Protein AF-A0A3N0ZCM5-F1 (afdb_monomer)

Secondary structure (DSSP, 8-state):
---------TTEEEEEEGGG--HHHHHHHHT-PPEEETTEEEEEEE-TTT--EEEEEEEEEEEETTEEEEEEEEEETTEEEEEET--EEEEETTTEEEEEEE-SSEEEEEEEETTTEEEEEEEEEHHHHTS-GGGS-HHHHHHHHHHHHHHTT--

Solvent-accessible surface area (backbone atoms only — not comparable to full-atom values): 9116 Å² total; per-residue (Å²): 143,79,86,86,85,74,86,74,70,92,52,78,64,62,79,39,50,51,97,68,65,58,71,65,56,55,31,64,73,67,75,44,81,56,52,80,53,101,57,36,39,33,36,78,40,71,28,85,86,82,68,39,35,24,40,43,34,45,32,59,75,42,78,53,99,90,39,76,38,28,37,39,36,40,39,43,90,88,48,76,47,76,46,70,51,44,51,36,36,36,40,45,68,96,46,33,41,38,41,28,26,70,67,96,57,37,36,29,39,39,38,39,34,75,77,36,43,76,49,79,48,70,83,35,53,48,64,58,49,74,45,64,71,93,77,52,58,78,89,52,45,65,63,27,60,70,40,43,75,43,57,87,72,56,130

Foldseek 3Di:
DDDPDDDPPPQFDDKDFLVRDDCVVVCVLLVFAFDDDPFWTWGWAAAPVVRKIKIWIWGFQDDDPNDGKIKIWIDIPVGIDIDIRFGIWGDRPPFWIKTWDDDPFAIWIWIAGSNRDIDTDGRDGPVLLVDDLVPDDPVSNVVNVVCVVVPVVPD

Mean predicted aligned error: 7.19 Å

Structure (mmCIF, N/CA/C/O backbone):
data_AF-A0A3N0ZCM5-F1
#
_entry.id   AF-A0A3N0ZCM5-F1
#
loop_
_atom_site.group_PDB
_atom_site.id
_atom_site.type_symbol
_atom_site.label_atom_id
_atom_site.label_alt_id
_atom_site.label_comp_id
_atom_site.label_asym_id
_atom_site.label_entity_id
_atom_site.label_seq_id
_atom_site.pdbx_PDB_ins_code
_atom_site.Cartn_x
_atom_site.Cartn_y
_atom_site.Cartn_z
_atom_site.occupancy
_atom_site.B_iso_or_equiv
_atom_site.auth_seq_id
_atom_site.auth_comp_id
_atom_site.auth_asym_id
_atom_site.auth_a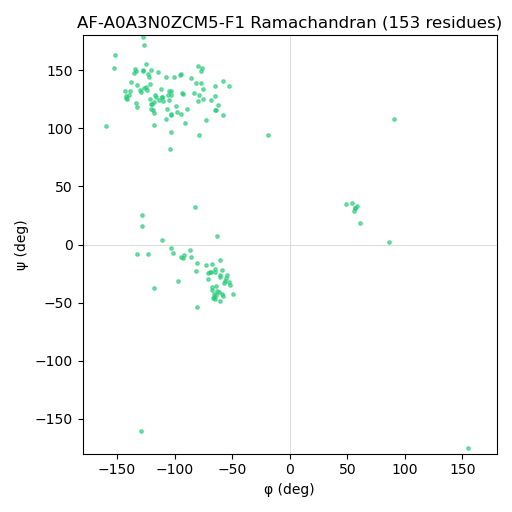tom_id
_atom_site.pdbx_PDB_model_num
ATOM 1 N N . MET A 1 1 ? -6.413 -27.203 31.863 1.00 36.53 1 MET A N 1
ATOM 2 C CA . MET A 1 1 ? -7.157 -27.793 30.734 1.00 36.53 1 MET A CA 1
ATOM 3 C C . MET A 1 1 ? -8.018 -26.706 30.109 1.00 36.53 1 MET A C 1
ATOM 5 O O . MET A 1 1 ? -9.117 -26.490 30.576 1.00 36.53 1 MET A O 1
ATOM 9 N N . 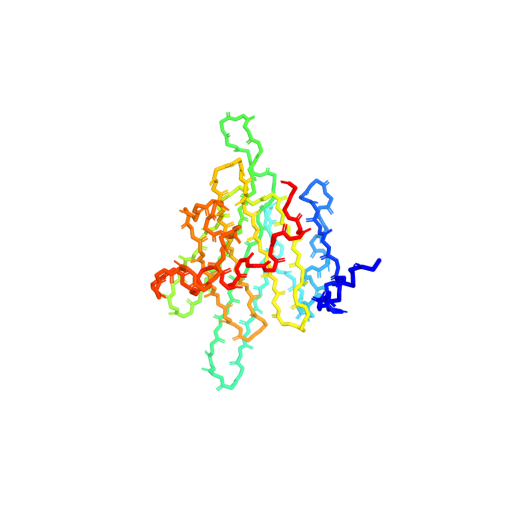TYR A 1 2 ? -7.457 -25.971 29.148 1.00 24.84 2 TYR A N 1
ATOM 10 C CA . TYR A 1 2 ? -8.125 -25.419 27.964 1.00 24.84 2 TYR A CA 1
ATOM 11 C C . TYR A 1 2 ? -6.992 -25.134 26.974 1.00 24.84 2 TYR A C 1
ATOM 13 O O . TYR A 1 2 ? -6.192 -24.222 27.161 1.00 24.84 2 TYR A O 1
ATOM 21 N N . LEU A 1 3 ? -6.859 -26.028 25.995 1.00 27.95 3 LEU A N 1
ATOM 22 C CA . LEU A 1 3 ? -6.037 -25.842 24.808 1.00 27.95 3 LEU A CA 1
ATOM 23 C C . LEU A 1 3 ? -6.606 -24.648 24.027 1.00 27.95 3 LEU A C 1
ATOM 25 O O . LEU A 1 3 ? -7.756 -24.706 23.600 1.00 27.95 3 LEU A O 1
ATOM 29 N N . LYS A 1 4 ? -5.818 -23.591 23.811 1.00 22.92 4 LYS A N 1
ATOM 30 C CA . LYS A 1 4 ? -6.025 -22.681 22.675 1.00 22.92 4 LYS A CA 1
ATOM 31 C C . LYS A 1 4 ? -4.970 -23.006 21.626 1.00 22.92 4 LYS A C 1
ATOM 33 O O . LYS A 1 4 ? -3.910 -22.401 21.561 1.00 22.92 4 LYS A O 1
ATOM 38 N N . SER A 1 5 ? -5.265 -24.031 20.843 1.00 29.22 5 SER A N 1
ATOM 39 C CA . SER A 1 5 ? -4.655 -24.272 19.543 1.00 29.22 5 SER A CA 1
ATOM 40 C C . SER A 1 5 ? -5.515 -23.576 18.496 1.00 29.22 5 SER A C 1
ATOM 42 O O . SER A 1 5 ? -6.580 -24.094 18.187 1.00 29.22 5 SER A O 1
ATOM 44 N N . TYR A 1 6 ? -5.064 -22.438 17.966 1.00 27.41 6 TYR A N 1
ATOM 45 C CA . TYR A 1 6 ? -5.537 -21.901 16.688 1.00 27.41 6 TYR A CA 1
ATOM 46 C C . TYR A 1 6 ? -4.358 -21.269 15.936 1.00 27.41 6 TYR A C 1
ATOM 48 O O . TYR A 1 6 ? -3.574 -20.517 16.503 1.00 27.41 6 TYR A O 1
ATOM 56 N N . PHE A 1 7 ? -4.212 -21.715 14.689 1.00 26.58 7 PHE A N 1
ATOM 57 C CA . PHE A 1 7 ? -3.272 -21.342 13.632 1.00 26.58 7 PHE A CA 1
ATOM 58 C C . PHE A 1 7 ? -2.573 -19.977 13.789 1.00 26.58 7 PHE A C 1
ATOM 60 O O . PHE A 1 7 ? -3.046 -18.967 13.283 1.00 26.58 7 PHE A O 1
ATOM 67 N N . VAL A 1 8 ? -1.373 -19.972 14.376 1.00 34.62 8 VAL A N 1
ATOM 68 C CA . VAL A 1 8 ? -0.381 -18.929 14.081 1.00 34.62 8 VAL A CA 1
ATOM 69 C C . VAL A 1 8 ? 0.124 -19.232 12.676 1.00 34.62 8 VAL A C 1
ATOM 71 O O . VAL A 1 8 ? 0.795 -20.245 12.456 1.00 34.62 8 VAL A O 1
ATOM 74 N N . CYS A 1 9 ? -0.280 -18.417 11.705 1.00 36.34 9 CYS A N 1
ATOM 75 C CA . CYS A 1 9 ? 0.166 -18.551 10.328 1.00 36.34 9 CYS A CA 1
ATOM 76 C C . CYS A 1 9 ? 1.702 -18.462 10.315 1.00 36.34 9 CYS A C 1
ATOM 78 O O . CYS A 1 9 ? 2.277 -17.418 10.613 1.00 36.34 9 CYS A O 1
ATOM 80 N N . LYS A 1 10 ? 2.378 -19.575 10.005 1.00 39.38 10 LYS A N 1
ATOM 81 C CA . LYS A 1 10 ? 3.848 -19.726 9.990 1.00 39.38 10 LYS A CA 1
ATOM 82 C C . LYS A 1 10 ? 4.575 -18.831 8.964 1.00 39.38 10 LYS A C 1
ATOM 84 O O . LYS A 1 10 ? 5.778 -18.989 8.788 1.00 39.38 10 LYS A O 1
ATOM 89 N N . ASN A 1 11 ? 3.870 -17.911 8.307 1.00 47.00 11 ASN A N 1
ATOM 90 C CA . ASN A 1 11 ? 4.354 -17.131 7.168 1.00 47.00 11 ASN A CA 1
ATOM 91 C C . ASN A 1 11 ? 4.551 -15.639 7.478 1.00 47.00 11 ASN A C 1
ATOM 93 O O . ASN A 1 11 ? 4.889 -14.881 6.574 1.00 47.00 11 ASN A O 1
ATOM 97 N N . LEU A 1 12 ? 4.355 -15.197 8.726 1.00 49.81 12 LEU A N 1
ATOM 98 C CA . LEU A 1 12 ? 4.653 -13.816 9.098 1.00 49.81 12 LEU A CA 1
ATOM 99 C C . LEU A 1 12 ? 6.165 -13.660 9.303 1.00 49.81 12 LEU A C 1
ATOM 101 O O . LEU A 1 12 ? 6.697 -13.959 10.373 1.00 49.81 12 LEU A O 1
ATOM 105 N N . ILE A 1 13 ? 6.875 -13.235 8.262 1.00 55.25 13 ILE A N 1
ATOM 106 C CA . ILE A 1 13 ? 8.314 -12.990 8.325 1.00 55.25 13 ILE A CA 1
ATOM 107 C C . ILE A 1 13 ? 8.523 -11.505 8.037 1.00 55.25 13 ILE A C 1
ATOM 109 O O . ILE A 1 13 ? 8.470 -11.071 6.897 1.00 55.25 13 ILE A O 1
ATOM 113 N N . PHE A 1 14 ? 8.779 -10.754 9.111 1.00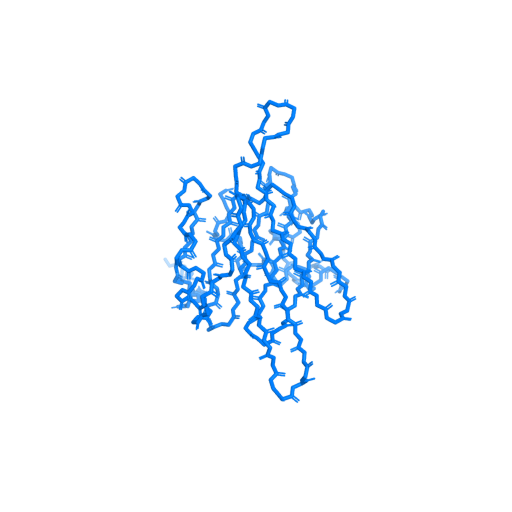 55.59 14 PHE A N 1
ATOM 114 C CA . PHE A 1 14 ? 9.212 -9.352 9.148 1.00 55.59 14 PHE A CA 1
ATOM 115 C C . PHE A 1 14 ? 8.114 -8.271 9.203 1.00 55.59 14 PHE A C 1
ATOM 117 O O . PHE A 1 14 ? 7.446 -7.944 8.225 1.00 55.59 14 PHE A O 1
ATOM 124 N N . VAL A 1 15 ? 8.008 -7.649 10.383 1.00 57.97 15 VAL A N 1
ATOM 125 C CA . VAL A 1 15 ? 7.252 -6.415 10.628 1.00 57.97 15 VAL A CA 1
ATOM 126 C C . VAL A 1 15 ? 8.255 -5.278 10.809 1.00 57.97 15 VAL A C 1
ATOM 128 O O . VAL A 1 15 ? 9.024 -5.278 11.772 1.00 57.97 15 VAL A O 1
ATOM 131 N N . ALA A 1 16 ? 8.232 -4.295 9.913 1.00 56.53 16 ALA A N 1
ATOM 132 C CA . ALA A 1 16 ? 9.022 -3.079 10.024 1.00 56.53 16 ALA A CA 1
ATOM 133 C C . ALA A 1 16 ? 8.157 -1.945 10.594 1.00 56.53 16 ALA A C 1
ATOM 135 O O . ALA A 1 16 ? 7.164 -1.519 10.002 1.00 56.53 16 ALA A O 1
ATOM 136 N N . LYS A 1 17 ? 8.547 -1.408 11.753 1.00 58.97 17 LYS A N 1
ATOM 137 C CA . LYS A 1 17 ? 8.002 -0.128 12.230 1.00 58.97 17 LYS A CA 1
ATOM 138 C C . LYS A 1 17 ? 8.663 1.010 11.454 1.00 58.97 17 LYS A C 1
ATOM 140 O O . LYS A 1 17 ? 9.878 0.968 11.267 1.00 58.97 17 LYS A O 1
ATOM 145 N N . MET A 1 18 ? 7.897 2.034 11.062 1.00 52.66 18 MET A N 1
ATOM 146 C CA . MET A 1 18 ? 8.383 3.121 10.191 1.00 52.66 18 MET A CA 1
ATOM 147 C C . MET A 1 18 ? 9.676 3.793 10.666 1.00 52.66 18 MET A C 1
ATOM 149 O O . MET A 1 18 ? 10.523 4.122 9.844 1.00 52.66 18 MET A O 1
ATOM 153 N N . ASN A 1 19 ? 9.882 3.931 11.980 1.00 49.62 19 ASN A N 1
ATOM 154 C CA . ASN A 1 19 ? 11.108 4.532 12.525 1.00 49.62 19 ASN A CA 1
ATOM 155 C C . ASN A 1 19 ? 12.396 3.763 12.151 1.00 49.62 19 ASN A C 1
ATOM 157 O O . ASN A 1 19 ? 13.480 4.306 12.322 1.00 49.62 19 ASN A O 1
ATOM 161 N N . ASN A 1 20 ? 12.277 2.535 11.627 1.00 60.03 20 ASN A N 1
ATOM 162 C CA . ASN A 1 20 ? 13.363 1.684 11.136 1.00 60.03 20 ASN A CA 1
ATOM 163 C C . ASN A 1 20 ? 13.093 1.159 9.706 1.00 60.03 20 ASN A C 1
ATOM 165 O O . ASN A 1 20 ? 13.565 0.078 9.353 1.00 60.03 20 ASN A O 1
ATOM 169 N N . PHE A 1 21 ? 12.290 1.858 8.894 1.00 72.38 21 PHE A N 1
ATOM 170 C CA . PHE A 1 21 ? 12.029 1.436 7.515 1.00 72.38 21 PHE A CA 1
ATOM 171 C C . PHE A 1 21 ? 13.322 1.480 6.683 1.00 72.38 21 PHE A C 1
ATOM 173 O O . PHE A 1 21 ? 13.888 2.551 6.471 1.00 72.38 21 PHE A O 1
ATOM 180 N N . ASN A 1 22 ? 13.774 0.314 6.206 1.00 81.88 22 ASN A N 1
ATOM 181 C CA . ASN A 1 22 ? 14.845 0.200 5.220 1.00 81.88 22 ASN A CA 1
ATOM 182 C C . ASN A 1 22 ? 14.229 -0.112 3.842 1.00 81.88 22 ASN A C 1
ATOM 184 O O . ASN A 1 22 ? 13.712 -1.217 3.651 1.00 81.88 22 ASN A O 1
ATOM 188 N N . PRO A 1 23 ? 14.293 0.813 2.867 1.00 82.88 23 PRO A N 1
ATOM 189 C CA . PRO A 1 23 ? 13.790 0.572 1.518 1.00 82.88 23 PRO A CA 1
ATOM 190 C C . PRO A 1 23 ? 14.437 -0.618 0.795 1.00 82.88 23 PRO A C 1
ATOM 192 O O . PRO A 1 23 ? 13.836 -1.169 -0.127 1.00 82.88 23 PRO A O 1
ATOM 195 N N . GLU A 1 24 ? 15.637 -1.040 1.205 1.00 88.06 24 GLU A N 1
ATOM 196 C CA . GLU A 1 24 ? 16.304 -2.223 0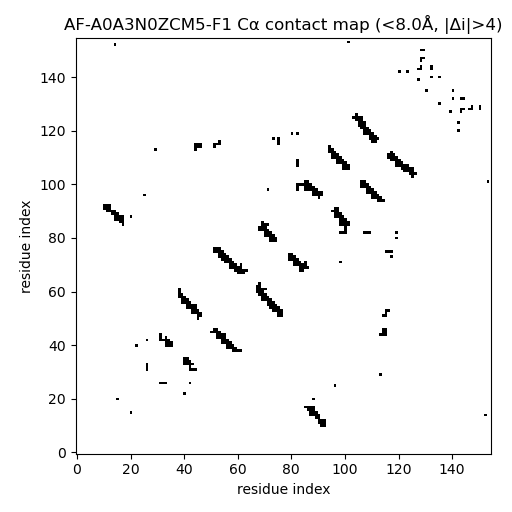.650 1.00 88.06 24 GLU A CA 1
ATOM 197 C C . GLU A 1 24 ? 15.486 -3.505 0.848 1.00 88.06 24 GLU A C 1
ATOM 199 O O . GLU A 1 24 ? 15.568 -4.406 0.015 1.00 88.06 24 GLU A O 1
ATOM 204 N N . GLU A 1 25 ? 14.648 -3.582 1.887 1.00 89.06 25 GLU A N 1
ATOM 205 C CA . GLU A 1 25 ? 13.772 -4.738 2.106 1.00 89.06 25 GLU A CA 1
ATOM 206 C C . GLU A 1 25 ? 12.696 -4.843 1.018 1.00 89.06 25 GLU A C 1
ATOM 208 O O . GLU A 1 25 ? 12.401 -5.941 0.554 1.00 89.06 25 GLU A O 1
ATOM 213 N N . ILE A 1 26 ? 12.163 -3.712 0.532 1.00 92.19 26 ILE A N 1
ATOM 214 C CA . ILE A 1 26 ? 11.228 -3.708 -0.607 1.00 92.19 26 ILE A CA 1
ATOM 215 C C . ILE A 1 26 ? 11.949 -4.172 -1.872 1.00 92.19 26 ILE A C 1
ATOM 217 O O . ILE A 1 26 ? 11.434 -5.020 -2.595 1.00 92.19 26 ILE A O 1
ATOM 221 N N . THR A 1 27 ? 13.156 -3.661 -2.125 1.00 93.81 27 THR A N 1
ATOM 222 C CA . THR A 1 27 ? 13.988 -4.081 -3.264 1.00 93.81 27 THR A CA 1
ATOM 223 C C . THR A 1 27 ? 14.277 -5.577 -3.227 1.00 93.81 27 THR A C 1
ATOM 225 O O . THR A 1 27 ? 14.146 -6.253 -4.244 1.00 93.81 27 THR A O 1
ATOM 228 N N . LYS A 1 28 ? 14.631 -6.111 -2.056 1.00 91.12 28 LYS A N 1
ATOM 229 C CA . LYS A 1 28 ? 14.894 -7.536 -1.857 1.00 91.12 28 LYS A CA 1
ATOM 230 C C . LYS A 1 28 ? 13.636 -8.376 -2.049 1.00 91.12 28 LYS A C 1
ATOM 232 O O . LYS A 1 28 ? 13.708 -9.423 -2.679 1.00 91.12 28 LYS A O 1
ATOM 237 N N . PHE A 1 29 ? 12.499 -7.919 -1.530 1.00 90.69 29 PHE A N 1
ATOM 238 C CA . PHE A 1 29 ? 11.230 -8.620 -1.672 1.00 90.69 29 PHE A CA 1
ATOM 239 C C . PHE A 1 29 ? 10.748 -8.642 -3.125 1.00 90.69 29 PHE A C 1
ATOM 241 O O . PHE A 1 29 ? 10.327 -9.689 -3.609 1.00 90.69 29 PHE A O 1
ATOM 248 N N . LEU A 1 30 ? 10.800 -7.500 -3.819 1.00 92.50 30 LEU A N 1
ATOM 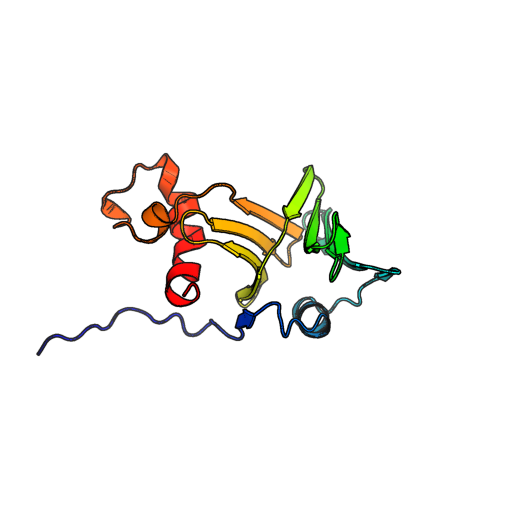249 C CA . LEU A 1 30 ? 10.336 -7.354 -5.202 1.00 92.50 30 LEU A CA 1
ATOM 250 C C . LEU A 1 30 ? 11.340 -7.848 -6.244 1.00 92.50 30 LEU A C 1
ATOM 252 O O . LEU A 1 30 ? 10.950 -8.023 -7.393 1.00 92.50 30 LEU A O 1
ATOM 256 N N . GLU A 1 31 ? 12.606 -8.035 -5.866 1.00 92.94 31 GLU A N 1
ATOM 257 C CA . GLU A 1 31 ? 13.717 -8.367 -6.770 1.00 92.94 31 GLU A CA 1
ATOM 258 C C . GLU A 1 31 ? 13.884 -7.345 -7.915 1.00 92.94 31 GLU A C 1
ATOM 260 O O . GLU A 1 31 ? 14.348 -7.658 -9.011 1.00 92.94 31 GLU A O 1
ATOM 265 N N . ILE A 1 32 ? 13.503 -6.090 -7.657 1.00 94.56 32 ILE A N 1
ATOM 266 C CA . ILE A 1 32 ? 13.511 -4.983 -8.618 1.00 94.56 32 ILE A CA 1
ATOM 267 C C . ILE A 1 32 ? 14.238 -3.801 -7.988 1.00 94.56 32 ILE A C 1
ATOM 269 O O . ILE A 1 32 ? 13.919 -3.390 -6.873 1.00 94.56 32 ILE A O 1
ATOM 273 N N . ASN A 1 33 ? 15.184 -3.213 -8.720 1.00 95.81 33 ASN A N 1
ATOM 274 C CA . ASN A 1 33 ? 15.841 -1.984 -8.285 1.00 95.81 33 ASN A CA 1
ATOM 275 C C . ASN A 1 33 ? 14.905 -0.778 -8.474 1.00 95.81 33 ASN A C 1
ATOM 277 O O . ASN A 1 33 ? 14.317 -0.640 -9.551 1.00 95.81 33 ASN A O 1
ATOM 281 N N . PRO A 1 34 ? 14.781 0.109 -7.474 1.00 97.31 34 PRO A N 1
ATOM 282 C CA . PRO A 1 34 ? 13.971 1.304 -7.609 1.00 97.31 34 PRO A CA 1
ATOM 283 C C . PRO A 1 34 ? 14.672 2.364 -8.459 1.00 97.31 34 PRO A C 1
ATOM 285 O O . PRO A 1 34 ? 15.896 2.503 -8.447 1.00 97.31 34 PRO A O 1
ATOM 288 N N . GLU A 1 35 ? 13.873 3.191 -9.122 1.00 97.25 35 GLU A N 1
ATOM 289 C CA . GLU A 1 35 ? 14.315 4.499 -9.584 1.00 97.25 35 GLU A CA 1
ATOM 290 C C . GLU A 1 35 ? 14.373 5.458 -8.395 1.00 97.25 35 GLU A C 1
ATOM 292 O O . GLU A 1 35 ? 13.394 5.634 -7.663 1.00 97.25 35 GLU A O 1
ATOM 297 N N . VAL A 1 36 ? 15.540 6.069 -8.202 1.00 95.06 36 VAL A N 1
ATOM 298 C CA . VAL A 1 36 ? 15.803 6.995 -7.100 1.00 95.06 36 VAL A CA 1
ATOM 299 C C . VAL A 1 36 ? 15.521 8.422 -7.552 1.00 95.06 36 VAL A C 1
ATOM 301 O O . VAL A 1 36 ? 16.011 8.869 -8.586 1.00 95.06 36 VAL A O 1
ATOM 304 N N . SER A 1 37 ? 14.741 9.147 -6.760 1.00 90.38 37 SER A N 1
ATOM 305 C CA . SER A 1 37 ? 14.512 10.589 -6.876 1.00 90.38 37 SER A CA 1
ATOM 306 C C . SER A 1 37 ? 14.810 11.266 -5.538 1.00 90.38 37 SER A C 1
ATOM 308 O O . SER A 1 37 ? 15.015 10.586 -4.537 1.00 90.38 37 SER A O 1
ATOM 310 N N . GLU A 1 38 ? 14.820 12.603 -5.506 1.00 84.38 38 GLU A N 1
ATOM 311 C CA . GLU A 1 38 ? 15.235 13.393 -4.332 1.00 84.38 38 GLU A CA 1
ATOM 312 C C . GLU A 1 38 ? 14.562 12.952 -3.020 1.00 84.38 38 GLU A C 1
ATOM 314 O O . GLU A 1 38 ? 15.240 12.818 -2.008 1.00 84.38 38 GLU A O 1
ATOM 319 N N . ASN A 1 39 ? 13.255 12.663 -3.051 1.00 86.62 39 ASN A N 1
ATOM 320 C CA . ASN A 1 39 ? 12.472 12.293 -1.864 1.00 86.62 39 ASN A CA 1
ATOM 321 C C . ASN A 1 39 ? 11.675 10.991 -2.037 1.00 86.62 39 ASN A C 1
ATOM 323 O O . ASN A 1 39 ? 10.724 10.751 -1.290 1.00 86.62 39 ASN A O 1
ATOM 327 N N . SER A 1 40 ? 11.999 10.176 -3.045 1.00 93.50 40 SER A N 1
ATOM 328 C CA . SER A 1 40 ? 11.219 8.972 -3.331 1.00 93.50 40 SER A CA 1
ATOM 329 C C . SER A 1 40 ? 12.002 7.861 -4.003 1.00 93.50 40 SER A C 1
ATOM 331 O O . SER A 1 40 ? 12.913 8.103 -4.794 1.00 93.50 40 SER A O 1
ATOM 333 N N . LEU A 1 41 ? 11.553 6.637 -3.752 1.00 96.38 41 LEU A N 1
ATOM 334 C CA . LEU A 1 41 ? 11.995 5.423 -4.426 1.00 96.38 41 LEU A CA 1
ATOM 335 C C . LEU A 1 41 ? 10.808 4.822 -5.167 1.00 96.38 41 LEU A C 1
ATOM 337 O O . LEU A 1 41 ? 9.742 4.662 -4.574 1.00 96.38 41 LEU A O 1
ATOM 341 N N . THR A 1 42 ? 10.981 4.529 -6.457 1.00 97.88 42 THR A N 1
ATOM 342 C CA . THR A 1 42 ? 9.903 4.015 -7.313 1.00 97.88 42 THR A CA 1
ATOM 343 C C . THR A 1 42 ? 10.257 2.656 -7.900 1.00 97.88 42 THR A C 1
ATOM 345 O O . THR A 1 42 ? 11.172 2.552 -8.712 1.00 97.88 42 THR A O 1
ATOM 348 N N . TRP A 1 43 ? 9.502 1.619 -7.549 1.00 98.00 43 TRP A N 1
ATOM 349 C CA . TRP A 1 43 ? 9.594 0.289 -8.149 1.00 98.00 43 TRP A CA 1
ATOM 350 C C . TRP A 1 43 ? 8.589 0.161 -9.288 1.00 98.00 43 TRP A C 1
ATOM 352 O O . TRP A 1 43 ? 7.407 0.470 -9.133 1.00 98.00 43 TRP A O 1
ATOM 362 N N . LYS A 1 44 ? 9.063 -0.313 -10.441 1.00 97.88 44 LYS A N 1
ATOM 363 C CA . LYS A 1 44 ? 8.245 -0.515 -11.640 1.00 97.88 44 LYS A CA 1
ATOM 364 C C . LYS A 1 44 ? 8.031 -2.006 -11.855 1.00 97.88 44 LYS A C 1
ATOM 366 O O . LYS A 1 44 ? 8.964 -2.711 -12.225 1.00 97.88 44 LYS A O 1
ATOM 371 N N . LEU A 1 45 ? 6.814 -2.479 -11.616 1.00 96.62 45 LEU A N 1
ATOM 372 C CA . LEU A 1 45 ? 6.417 -3.863 -11.826 1.00 96.62 45 LEU A CA 1
ATOM 373 C C . LEU A 1 45 ? 5.649 -3.978 -13.140 1.00 96.62 45 LEU A C 1
ATOM 375 O O . LEU A 1 45 ? 4.868 -3.097 -13.512 1.00 96.62 45 LEU A O 1
ATOM 379 N N . TYR A 1 46 ? 5.859 -5.096 -13.824 1.00 95.94 46 TYR A N 1
ATOM 380 C CA . TYR A 1 46 ? 5.125 -5.450 -15.025 1.00 95.94 46 TYR A CA 1
ATOM 381 C C . TYR A 1 46 ? 4.843 -6.948 -15.030 1.00 95.94 46 TYR A C 1
ATOM 383 O O . TYR A 1 46 ? 5.759 -7.763 -14.930 1.00 95.94 46 TYR A O 1
ATOM 391 N N . ASP A 1 47 ? 3.573 -7.301 -15.173 1.00 93.38 47 ASP A N 1
ATOM 392 C CA . ASP A 1 47 ? 3.127 -8.673 -15.337 1.00 93.38 47 ASP A CA 1
ATOM 393 C C . ASP A 1 47 ? 2.997 -8.987 -16.832 1.00 93.38 47 ASP A C 1
ATOM 395 O O . ASP A 1 47 ? 2.135 -8.469 -17.547 1.00 93.38 47 ASP A O 1
ATOM 399 N N . SER A 1 48 ? 3.875 -9.864 -17.315 1.00 92.19 48 SER A N 1
ATOM 400 C CA . SER A 1 48 ? 3.924 -10.242 -18.726 1.00 92.19 48 SER A CA 1
ATOM 401 C C . SER A 1 48 ? 2.726 -11.074 -19.196 1.00 92.19 48 SER A C 1
ATOM 403 O O . SER A 1 48 ? 2.438 -11.053 -20.398 1.00 92.19 48 SER A O 1
ATOM 405 N N . GLU A 1 49 ? 2.038 -11.775 -18.289 1.00 93.62 49 GLU A N 1
ATOM 406 C CA . GLU A 1 49 ? 0.890 -12.633 -18.589 1.00 93.62 49 GLU A CA 1
ATOM 407 C C . GLU A 1 49 ? -0.372 -11.785 -18.738 1.00 93.62 49 GLU A C 1
ATOM 409 O O . GLU A 1 49 ? -1.023 -11.808 -19.783 1.00 93.62 49 GLU A O 1
ATOM 414 N N . THR A 1 50 ? -0.664 -10.961 -17.730 1.00 93.31 50 THR A N 1
ATOM 415 C CA . THR A 1 50 ? -1.867 -10.116 -17.707 1.00 93.31 50 THR A CA 1
ATOM 416 C C . THR A 1 50 ? -1.694 -8.777 -18.427 1.00 93.31 50 THR A C 1
ATOM 418 O O . THR A 1 50 ? -2.679 -8.083 -18.669 1.00 93.31 50 THR A O 1
ATOM 421 N N . LYS A 1 51 ? -0.456 -8.409 -18.792 1.00 93.38 51 LYS A N 1
ATOM 422 C CA . LYS A 1 51 ? -0.074 -7.083 -19.324 1.00 93.38 51 LYS A CA 1
ATOM 423 C C . LYS A 1 51 ? -0.354 -5.935 -18.350 1.00 93.38 51 LYS A C 1
ATOM 425 O O . LYS A 1 51 ? -0.416 -4.774 -18.760 1.00 93.38 51 LYS A O 1
ATOM 430 N N . ASN A 1 52 ? -0.519 -6.244 -17.067 1.00 94.62 52 ASN A N 1
ATOM 431 C CA . ASN A 1 52 ? -0.679 -5.236 -16.034 1.00 94.62 52 ASN A CA 1
ATOM 432 C C . ASN A 1 52 ? 0.659 -4.596 -15.673 1.00 94.62 52 ASN A C 1
ATOM 434 O O . ASN A 1 52 ? 1.707 -5.235 -15.733 1.00 94.62 52 ASN A O 1
ATOM 438 N N . PHE A 1 53 ? 0.613 -3.328 -15.275 1.00 96.25 53 PHE A N 1
ATOM 439 C CA . PHE A 1 53 ? 1.747 -2.645 -14.668 1.00 96.25 53 PHE A CA 1
ATOM 440 C C . PHE A 1 53 ? 1.355 -2.065 -13.316 1.00 96.25 53 PHE A C 1
ATOM 442 O O . PHE A 1 53 ? 0.182 -1.760 -13.065 1.00 96.25 53 PHE A O 1
ATOM 449 N N . LEU A 1 54 ? 2.364 -1.884 -12.469 1.00 97.81 54 LEU A N 1
ATOM 450 C CA . LEU A 1 54 ? 2.237 -1.206 -11.193 1.00 97.81 54 LEU A CA 1
ATOM 451 C C . LEU A 1 54 ? 3.490 -0.368 -10.927 1.00 97.81 54 LEU A C 1
ATOM 453 O O . LEU A 1 54 ? 4.605 -0.883 -10.954 1.00 97.81 54 LEU A O 1
ATOM 457 N N . PHE A 1 55 ? 3.310 0.921 -10.653 1.00 98.19 55 PHE A N 1
ATOM 458 C CA . PHE A 1 55 ? 4.367 1.792 -10.144 1.00 98.19 55 PHE A CA 1
ATOM 459 C C . PHE A 1 55 ? 4.138 2.010 -8.656 1.00 98.19 55 PHE A C 1
ATOM 461 O O . PHE A 1 55 ? 3.149 2.632 -8.280 1.00 98.19 55 PHE A O 1
ATOM 468 N N . LEU A 1 56 ? 5.026 1.467 -7.827 1.00 98.19 56 LEU A N 1
ATOM 469 C CA . LEU A 1 56 ? 5.024 1.651 -6.380 1.00 98.19 56 LEU A CA 1
ATOM 470 C C . LEU A 1 56 ? 6.030 2.742 -6.038 1.00 98.19 56 LEU A C 1
ATOM 472 O O . LEU A 1 56 ? 7.227 2.520 -6.198 1.00 98.19 56 LEU A O 1
ATOM 476 N N . SER A 1 57 ? 5.564 3.873 -5.526 1.00 97.56 57 SER A N 1
ATOM 477 C CA . SER A 1 57 ? 6.422 4.967 -5.079 1.00 97.56 57 SER A CA 1
ATOM 478 C C . SER A 1 57 ? 6.317 5.135 -3.571 1.00 97.56 57 SER A C 1
ATOM 480 O O . SER A 1 57 ? 5.231 5.330 -3.030 1.00 97.56 57 SER A O 1
ATOM 482 N N . VAL A 1 58 ? 7.455 5.084 -2.884 1.00 95.69 58 VAL A N 1
ATOM 483 C CA . VAL A 1 58 ? 7.544 5.347 -1.446 1.00 95.69 58 VAL A CA 1
ATOM 484 C C . VAL A 1 58 ? 8.272 6.663 -1.236 1.00 95.69 58 VAL A C 1
ATOM 486 O O . VAL A 1 58 ? 9.408 6.835 -1.679 1.00 95.69 58 VAL A O 1
ATOM 489 N N . TYR A 1 59 ? 7.603 7.577 -0.543 1.00 93.38 59 TYR A N 1
ATOM 490 C CA . TYR A 1 59 ? 8.114 8.872 -0.131 1.00 93.38 59 TYR A CA 1
ATOM 491 C C . TYR A 1 59 ? 8.285 8.867 1.385 1.00 93.38 59 TYR A C 1
ATOM 493 O O . TYR A 1 59 ? 7.345 8.580 2.134 1.00 93.38 59 TYR A O 1
ATOM 501 N N . SER A 1 60 ? 9.482 9.215 1.842 1.00 85.44 60 SER A N 1
ATOM 502 C CA . SER A 1 60 ? 9.823 9.253 3.264 1.00 85.44 60 SER A CA 1
ATOM 503 C C . SER A 1 60 ? 10.250 10.657 3.667 1.00 85.44 60 SER A C 1
ATOM 505 O O . SER A 1 60 ? 10.826 11.390 2.865 1.00 85.44 60 SER A O 1
ATOM 507 N N . ASN A 1 61 ? 9.996 11.016 4.927 1.00 82.19 61 ASN A N 1
ATOM 508 C CA . ASN A 1 61 ? 10.450 12.274 5.533 1.00 82.19 61 ASN A CA 1
ATOM 509 C C . ASN A 1 61 ? 9.952 13.537 4.798 1.00 82.19 61 ASN A C 1
ATOM 511 O O . ASN A 1 61 ? 10.637 14.563 4.757 1.00 82.19 61 ASN A O 1
ATOM 515 N N . LEU A 1 62 ? 8.743 13.485 4.224 1.00 87.19 62 LEU A N 1
ATOM 516 C CA . LEU A 1 62 ? 8.122 14.644 3.588 1.00 87.19 62 LEU A CA 1
ATOM 517 C C . LEU A 1 62 ? 7.764 15.685 4.651 1.00 87.19 62 LEU A C 1
ATOM 519 O O . LEU A 1 62 ? 7.014 15.409 5.586 1.00 87.19 62 LEU A O 1
ATOM 523 N N . LYS A 1 63 ? 8.261 16.913 4.500 1.00 87.62 63 LYS A N 1
ATOM 524 C CA . LYS A 1 63 ? 7.956 18.006 5.431 1.00 87.62 63 LYS A CA 1
ATOM 525 C C . LYS A 1 63 ? 6.711 18.757 4.980 1.00 87.62 63 LYS A C 1
ATOM 527 O O . LYS A 1 63 ? 6.726 19.427 3.951 1.00 87.62 63 LYS A O 1
ATOM 532 N N . PHE A 1 64 ? 5.654 18.717 5.787 1.00 84.69 64 PHE A N 1
ATOM 533 C CA . PHE A 1 64 ? 4.441 19.502 5.563 1.00 84.69 64 PHE A CA 1
ATOM 534 C C . PHE A 1 64 ? 3.996 20.175 6.859 1.00 84.69 64 PHE A C 1
ATOM 536 O O . PHE A 1 64 ? 3.773 19.513 7.868 1.00 84.69 64 PHE A O 1
ATOM 543 N N . LYS A 1 65 ? 3.892 21.512 6.841 1.00 87.50 65 LYS A N 1
ATOM 544 C CA . LYS A 1 65 ? 3.471 22.343 7.991 1.00 87.50 65 LYS A CA 1
ATOM 545 C C . LYS A 1 65 ? 4.197 22.029 9.316 1.00 87.50 65 LYS A C 1
ATOM 547 O O . LYS A 1 65 ? 3.613 22.147 10.385 1.00 87.50 65 LYS A O 1
ATOM 552 N N . GLY A 1 66 ? 5.478 21.663 9.246 1.00 82.69 66 GLY A N 1
ATOM 553 C CA . GLY A 1 66 ? 6.297 21.358 10.425 1.00 82.69 66 GLY A CA 1
ATOM 554 C C . GLY A 1 66 ? 6.199 19.915 10.928 1.00 82.69 66 GLY A C 1
ATOM 555 O O . GLY A 1 66 ? 6.853 19.588 11.912 1.00 82.69 66 GLY A O 1
ATOM 556 N N . SER A 1 67 ? 5.440 19.051 10.252 1.00 84.25 67 SER A N 1
ATOM 557 C CA . SER A 1 67 ? 5.379 17.615 10.532 1.00 84.25 67 SER A CA 1
ATOM 558 C C . SER A 1 67 ? 6.098 16.817 9.445 1.00 84.25 67 SER A C 1
ATOM 560 O O . SER A 1 67 ? 6.048 17.176 8.264 1.00 84.25 67 SER A O 1
ATOM 562 N N . GLU A 1 68 ? 6.755 15.732 9.846 1.00 85.25 68 GLU A N 1
ATOM 563 C CA . GLU A 1 68 ? 7.263 14.714 8.927 1.00 85.25 68 GLU A CA 1
ATOM 564 C C . GLU A 1 68 ? 6.135 13.741 8.588 1.00 85.25 68 GLU A C 1
ATOM 566 O O . GLU A 1 68 ? 5.417 13.268 9.466 1.00 85.25 68 GLU A O 1
ATOM 571 N N . ASN A 1 69 ? 5.954 13.497 7.297 1.00 89.19 69 ASN A N 1
ATOM 572 C CA . ASN A 1 69 ? 4.891 12.683 6.735 1.00 89.19 69 ASN A CA 1
ATOM 573 C C . ASN A 1 69 ? 5.522 11.628 5.827 1.00 89.19 69 ASN A C 1
ATOM 575 O O . ASN A 1 69 ? 6.550 11.866 5.187 1.00 89.19 69 ASN A O 1
ATOM 579 N N . ASN A 1 70 ? 4.871 10.475 5.743 1.00 90.75 70 ASN A N 1
ATOM 580 C CA . ASN A 1 70 ? 5.221 9.435 4.784 1.00 90.75 70 ASN A CA 1
ATOM 581 C C . ASN A 1 70 ? 4.070 9.278 3.805 1.00 90.75 70 ASN A C 1
ATOM 583 O O . ASN A 1 70 ? 2.910 9.470 4.165 1.00 90.75 70 ASN A O 1
ATOM 587 N N . LEU A 1 71 ? 4.384 8.918 2.573 1.00 94.38 71 LEU A N 1
ATOM 588 C CA . LEU A 1 71 ? 3.384 8.674 1.548 1.00 94.38 71 LEU A CA 1
ATOM 589 C C . LEU A 1 71 ? 3.812 7.448 0.764 1.00 94.38 71 LEU A C 1
ATOM 591 O O . LEU A 1 71 ? 4.964 7.337 0.355 1.00 94.38 71 LEU A O 1
ATOM 595 N N . VAL A 1 72 ? 2.882 6.530 0.558 1.00 96.75 72 VAL A N 1
ATOM 596 C CA . VAL A 1 72 ? 3.026 5.517 -0.479 1.00 96.75 72 VAL A CA 1
ATOM 597 C C . VAL A 1 72 ? 1.983 5.798 -1.543 1.00 96.75 72 VAL A C 1
ATOM 599 O O . VAL A 1 72 ? 0.820 6.066 -1.225 1.00 96.75 72 VAL A O 1
ATOM 602 N N . SER A 1 73 ? 2.409 5.768 -2.799 1.00 97.81 73 SER A N 1
ATOM 603 C CA . SER A 1 73 ? 1.509 5.838 -3.934 1.00 97.81 73 SER A CA 1
ATOM 604 C C . SER A 1 73 ? 1.689 4.645 -4.852 1.00 97.81 73 SER A C 1
ATOM 606 O O . SER A 1 73 ? 2.776 4.079 -4.986 1.00 97.81 73 SER A O 1
ATOM 608 N N . VAL A 1 74 ? 0.576 4.234 -5.447 1.00 98.38 74 VAL A N 1
ATOM 609 C CA . VAL A 1 74 ? 0.519 3.109 -6.364 1.00 98.38 74 VAL A CA 1
ATOM 610 C C . VAL A 1 74 ? -0.270 3.517 -7.591 1.00 98.38 74 VAL A C 1
ATOM 612 O O . VAL A 1 74 ? -1.458 3.828 -7.511 1.00 98.38 74 VAL A O 1
ATOM 615 N N . GLN A 1 75 ? 0.391 3.490 -8.741 1.00 98.25 75 GLN A N 1
ATOM 616 C CA . GLN A 1 75 ? -0.249 3.683 -10.032 1.00 98.25 75 GLN A CA 1
ATOM 617 C C . GLN A 1 75 ? -0.401 2.337 -10.730 1.00 98.25 75 GLN A C 1
ATOM 619 O O . GLN A 1 75 ? 0.569 1.605 -10.891 1.00 98.25 75 GLN A O 1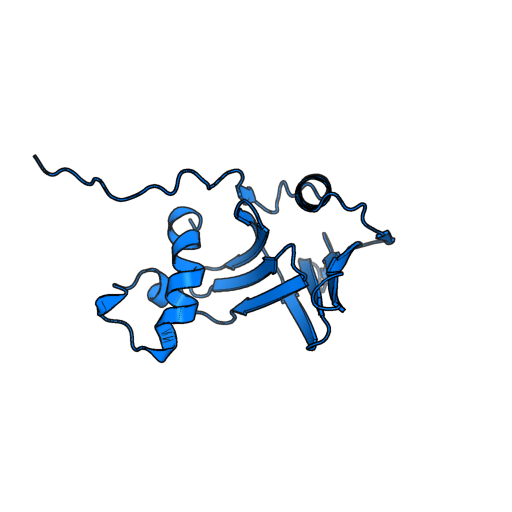
ATOM 624 N N . THR A 1 76 ? -1.609 2.034 -11.187 1.00 96.69 76 THR A N 1
ATOM 625 C CA . THR A 1 76 ? -1.933 0.822 -11.950 1.00 96.69 76 THR A CA 1
ATOM 626 C C . THR A 1 76 ? -2.647 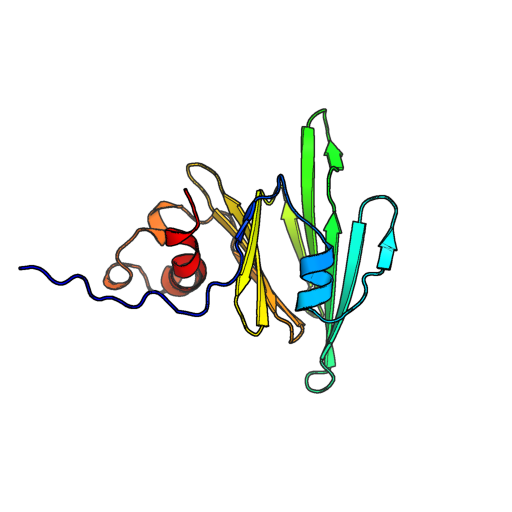1.189 -13.249 1.00 96.69 76 THR A C 1
ATOM 628 O O . THR A 1 76 ? -2.981 2.354 -13.478 1.00 96.69 76 THR A O 1
ATOM 631 N N . ASN A 1 77 ? -2.979 0.183 -14.060 1.00 92.94 77 ASN A N 1
ATOM 632 C CA . ASN A 1 77 ? -3.919 0.320 -15.180 1.00 92.94 77 ASN A CA 1
ATOM 633 C C . ASN A 1 77 ? -5.289 0.893 -14.773 1.00 92.94 77 ASN A C 1
ATOM 635 O O . ASN A 1 77 ? -5.984 1.476 -15.603 1.00 92.94 77 ASN A O 1
ATOM 639 N N . PHE A 1 78 ? -5.696 0.701 -13.517 1.00 91.94 78 PHE A N 1
ATOM 640 C CA . PHE A 1 78 ? -7.052 0.984 -13.046 1.00 91.94 78 PHE A CA 1
ATOM 641 C C . PHE A 1 78 ? -7.169 2.295 -12.269 1.00 91.94 78 PHE A C 1
ATOM 643 O O . PHE A 1 78 ? -8.277 2.715 -11.944 1.00 91.94 78 PHE A O 1
ATOM 650 N N . GLY A 1 79 ? -6.048 2.951 -11.966 1.00 95.44 79 GLY A N 1
ATOM 651 C CA . GLY A 1 79 ? -6.063 4.203 -11.226 1.00 95.44 79 GLY A CA 1
ATOM 652 C C . GLY A 1 79 ? -4.782 4.484 -10.462 1.00 95.44 79 GLY A C 1
ATOM 653 O O . GLY A 1 79 ? -3.793 3.753 -10.551 1.00 95.44 79 GLY A O 1
ATOM 654 N N . TYR A 1 80 ? -4.840 5.575 -9.708 1.00 97.44 80 TYR A N 1
ATOM 655 C CA . TYR A 1 80 ? -3.772 6.073 -8.858 1.00 97.44 80 TYR A CA 1
ATOM 656 C C . TYR A 1 80 ? -4.281 6.145 -7.418 1.00 97.44 80 TYR A C 1
ATOM 658 O O . TYR A 1 80 ? -5.322 6.749 -7.154 1.00 97.44 80 TYR A O 1
ATOM 666 N N . PHE A 1 81 ? -3.561 5.500 -6.507 1.00 98.00 81 PHE A N 1
ATOM 667 C CA . PHE A 1 81 ? -3.938 5.350 -5.108 1.00 98.00 81 PHE A CA 1
ATOM 668 C C . PHE A 1 81 ? -2.848 5.919 -4.214 1.00 98.00 81 PHE A C 1
ATOM 670 O O . PHE A 1 81 ? -1.665 5.754 -4.497 1.00 98.00 81 PHE A O 1
ATOM 677 N N . GLU A 1 82 ? -3.250 6.527 -3.104 1.00 97.69 82 GLU A N 1
ATOM 678 C CA . GLU A 1 82 ? -2.333 7.064 -2.104 1.00 97.69 82 GLU A CA 1
ATOM 679 C C . GLU A 1 82 ? -2.751 6.630 -0.705 1.00 97.69 82 GLU A C 1
ATOM 681 O O . GLU A 1 82 ? -3.929 6.683 -0.349 1.00 97.69 82 GLU A O 1
ATOM 686 N N . LEU A 1 83 ? -1.766 6.247 0.103 1.00 97.00 83 LEU A N 1
ATOM 687 C CA . LEU A 1 83 ? -1.920 6.085 1.540 1.00 97.00 83 LEU A CA 1
ATOM 688 C C . LEU A 1 83 ? -0.980 7.063 2.242 1.00 97.00 83 LEU A C 1
ATOM 690 O O . LEU A 1 83 ? 0.247 6.950 2.187 1.00 97.00 83 LEU A O 1
ATOM 694 N N . HIS A 1 84 ? -1.598 8.030 2.910 1.00 94.81 84 HIS A N 1
ATOM 695 C CA . HIS A 1 84 ? -0.918 9.092 3.634 1.00 94.81 84 HIS A CA 1
ATOM 696 C C . HIS A 1 84 ? -0.579 8.630 5.048 1.00 94.81 84 HIS A C 1
ATOM 698 O O . HIS A 1 84 ? -1.362 7.941 5.700 1.00 94.81 84 HIS A O 1
ATOM 704 N N . ASN A 1 85 ? 0.582 9.055 5.532 1.00 92.75 85 ASN A N 1
ATOM 705 C CA . ASN A 1 85 ? 1.054 8.874 6.899 1.00 92.75 85 ASN A CA 1
ATOM 706 C C . ASN A 1 85 ? 1.107 7.425 7.379 1.00 92.75 85 ASN A C 1
ATOM 708 O O . ASN A 1 85 ? 0.954 7.175 8.575 1.00 92.75 85 ASN A O 1
ATOM 712 N N . PHE A 1 86 ? 1.361 6.470 6.480 1.00 92.00 86 PHE A N 1
ATOM 713 C CA . PHE A 1 86 ? 1.591 5.089 6.895 1.00 92.00 86 PHE A CA 1
ATOM 714 C C . PHE A 1 86 ? 2.698 5.033 7.965 1.00 92.00 86 PHE A C 1
ATOM 716 O O . PHE A 1 86 ? 3.700 5.752 7.898 1.00 92.00 86 PHE A O 1
ATOM 723 N N . ASN A 1 87 ? 2.463 4.230 9.000 1.00 89.56 87 ASN A N 1
ATOM 724 C CA . ASN A 1 87 ? 3.301 4.114 10.194 1.00 89.56 87 ASN A CA 1
ATOM 725 C C . ASN A 1 87 ? 3.785 2.674 10.447 1.00 89.56 87 ASN A C 1
ATOM 727 O O . ASN A 1 87 ? 4.674 2.462 11.278 1.00 89.56 87 ASN A O 1
ATOM 731 N N . LEU A 1 88 ? 3.273 1.703 9.688 1.00 88.94 88 LEU A N 1
ATOM 732 C CA . LEU A 1 88 ? 3.726 0.316 9.680 1.00 88.94 88 LEU A CA 1
ATOM 733 C C . LEU A 1 88 ? 3.861 -0.205 8.248 1.00 88.94 88 LEU A C 1
ATOM 735 O O . LEU A 1 88 ? 3.085 0.159 7.362 1.00 88.94 88 LEU A O 1
ATOM 739 N N . LEU A 1 89 ? 4.832 -1.096 8.058 1.00 88.75 89 LEU A N 1
ATOM 740 C CA . LEU A 1 89 ? 5.024 -1.872 6.842 1.00 88.75 89 LEU A CA 1
ATOM 741 C C . LEU A 1 89 ? 5.379 -3.310 7.208 1.00 88.75 89 LEU A C 1
ATOM 743 O O . LEU A 1 89 ? 6.164 -3.551 8.125 1.00 88.75 89 LEU A O 1
ATOM 747 N N . PHE A 1 90 ? 4.840 -4.277 6.481 1.00 86.75 90 PHE A N 1
ATOM 748 C CA . PHE A 1 90 ? 5.252 -5.669 6.618 1.00 86.75 90 PHE A CA 1
ATOM 749 C C . PHE A 1 90 ? 5.046 -6.427 5.310 1.00 86.75 90 PHE A C 1
ATOM 751 O O . PHE A 1 90 ? 4.336 -5.978 4.407 1.00 86.75 90 PHE A O 1
ATOM 758 N N . PHE A 1 91 ? 5.699 -7.580 5.226 1.00 86.62 91 PHE A N 1
ATOM 759 C CA . PHE A 1 91 ? 5.653 -8.453 4.065 1.00 86.62 91 PHE A CA 1
ATOM 760 C C . PHE A 1 91 ? 4.784 -9.670 4.379 1.00 86.62 91 PHE A C 1
ATOM 762 O O . PHE A 1 91 ? 4.950 -10.332 5.405 1.00 86.62 91 PHE A O 1
ATOM 769 N N . LEU A 1 92 ? 3.833 -9.945 3.494 1.00 83.12 92 LEU A N 1
ATOM 770 C CA . LEU A 1 92 ? 3.030 -11.157 3.485 1.00 83.12 92 LEU A CA 1
ATOM 771 C C . LEU A 1 92 ? 3.572 -12.065 2.383 1.00 83.12 92 LEU A C 1
ATOM 773 O O . LEU A 1 92 ? 3.260 -11.929 1.196 1.00 83.12 92 LEU A O 1
ATOM 777 N N . GLU A 1 93 ? 4.428 -12.995 2.794 1.00 72.44 93 GLU A N 1
ATOM 778 C CA . GLU A 1 93 ? 5.029 -13.964 1.887 1.00 72.44 93 GLU A CA 1
ATOM 779 C C . GLU A 1 93 ? 3.957 -14.906 1.304 1.00 72.44 93 GLU A C 1
ATOM 781 O O . GLU A 1 93 ? 3.103 -15.410 2.047 1.00 72.44 93 GLU A O 1
ATOM 786 N N . PRO A 1 94 ? 3.999 -15.192 -0.012 1.00 78.06 94 PRO A N 1
ATOM 787 C CA . PRO A 1 94 ? 5.122 -14.907 -0.922 1.00 78.06 94 PRO A CA 1
ATOM 788 C C . PRO A 1 94 ? 5.069 -13.568 -1.690 1.00 78.06 94 PRO A C 1
ATOM 790 O O . PRO A 1 94 ? 6.041 -13.196 -2.357 1.00 78.06 94 PRO A O 1
ATOM 793 N N . ASN A 1 95 ? 3.930 -12.868 -1.674 1.00 87.69 95 ASN A N 1
ATOM 794 C CA . ASN A 1 95 ? 3.575 -11.995 -2.799 1.00 87.69 95 ASN A CA 1
ATOM 795 C C . ASN A 1 95 ? 3.103 -10.587 -2.445 1.00 87.69 95 ASN A C 1
ATOM 797 O O . ASN A 1 95 ? 2.954 -9.800 -3.374 1.00 87.69 95 ASN A O 1
ATOM 801 N N . GLU A 1 96 ? 2.870 -10.242 -1.182 1.00 91.81 96 GLU A N 1
ATOM 802 C CA . GLU A 1 96 ? 2.243 -8.969 -0.822 1.00 91.81 96 GLU A CA 1
ATOM 803 C C . GLU A 1 96 ? 3.118 -8.106 0.097 1.00 91.81 96 GLU A C 1
ATOM 805 O O . GLU A 1 96 ? 3.716 -8.582 1.059 1.00 91.81 96 GLU A O 1
ATOM 810 N N . ILE A 1 97 ? 3.155 -6.804 -0.185 1.00 93.25 97 ILE A N 1
ATOM 811 C CA . ILE A 1 97 ? 3.645 -5.764 0.722 1.00 93.25 97 ILE A CA 1
ATOM 812 C C . ILE A 1 97 ? 2.429 -5.042 1.271 1.00 93.25 97 ILE A C 1
ATOM 814 O O . ILE A 1 97 ? 1.552 -4.628 0.509 1.00 93.25 97 ILE A O 1
ATOM 818 N N . VAL A 1 98 ? 2.391 -4.850 2.583 1.00 92.75 98 VAL A N 1
ATOM 819 C CA . VAL A 1 98 ? 1.284 -4.173 3.239 1.00 92.75 98 VAL A CA 1
ATOM 820 C C . VAL A 1 98 ? 1.781 -2.926 3.948 1.00 92.75 98 VAL A C 1
ATOM 822 O O . VAL A 1 98 ? 2.625 -2.991 4.841 1.00 92.75 98 VAL A O 1
ATOM 825 N N . PHE A 1 99 ? 1.225 -1.786 3.554 1.00 93.69 99 PHE A N 1
ATOM 826 C CA . PHE A 1 99 ? 1.428 -0.489 4.183 1.00 93.69 99 PHE A CA 1
ATOM 827 C C . PHE A 1 99 ? 0.206 -0.162 5.027 1.00 93.69 99 PHE A C 1
ATOM 829 O O . PHE A 1 99 ? -0.922 -0.258 4.542 1.00 93.69 99 PHE A O 1
ATOM 836 N N . VAL A 1 100 ? 0.412 0.260 6.271 1.00 92.88 100 VAL A N 1
ATOM 837 C CA . VAL A 1 100 ? -0.684 0.567 7.193 1.00 92.88 100 VAL A CA 1
ATOM 838 C C . VAL A 1 100 ? -0.473 1.928 7.829 1.00 92.88 100 VAL A C 1
ATOM 840 O O . VAL A 1 100 ? 0.608 2.236 8.326 1.00 92.88 100 VAL A O 1
ATOM 843 N N . HIS A 1 101 ? -1.531 2.731 7.836 1.00 93.00 101 HIS A N 1
ATOM 844 C CA . HIS A 1 101 ? -1.720 3.801 8.801 1.00 93.00 101 HIS A CA 1
ATOM 845 C C . HIS A 1 101 ? -2.777 3.351 9.801 1.00 93.00 101 HIS A C 1
ATOM 847 O O . HIS A 1 101 ? -3.902 3.032 9.415 1.00 93.00 101 HIS A O 1
ATOM 853 N N . HIS A 1 102 ? -2.443 3.365 11.081 1.00 90.88 102 HIS A N 1
ATOM 854 C CA . HIS A 1 102 ? -3.420 3.112 12.130 1.00 90.88 102 HIS A CA 1
ATOM 855 C C . HIS A 1 102 ? -3.305 4.135 13.255 1.00 90.88 102 HIS A C 1
ATOM 857 O O . HIS A 1 102 ? -2.207 4.597 13.580 1.00 90.88 102 HIS A O 1
ATOM 863 N N . ASP A 1 103 ? -4.435 4.413 13.892 1.00 90.19 103 ASP A N 1
ATOM 864 C CA . ASP A 1 103 ? -4.518 5.159 15.141 1.00 90.19 103 ASP A CA 1
ATOM 865 C C . ASP A 1 103 ? -5.378 4.391 16.171 1.00 90.19 103 ASP A C 1
ATOM 867 O O . ASP A 1 103 ? -5.508 3.159 16.115 1.00 90.19 103 ASP A O 1
ATOM 871 N N . SER A 1 104 ? -5.890 5.080 17.192 1.00 88.88 104 SER A N 1
ATOM 872 C CA . SER A 1 104 ? -6.749 4.471 18.212 1.00 88.88 104 SER A CA 1
ATOM 873 C C . SER A 1 104 ? -8.119 4.034 17.685 1.00 88.88 104 SER A C 1
ATOM 875 O O . SER A 1 104 ? -8.729 3.147 18.277 1.00 88.88 104 SER A O 1
ATOM 877 N N . GLU A 1 105 ? -8.597 4.624 16.594 1.00 91.25 105 GLU A N 1
ATOM 878 C CA . GLU A 1 105 ? -9.967 4.492 16.095 1.00 91.25 105 GLU A CA 1
ATOM 879 C C . GLU A 1 105 ? -10.038 3.854 14.708 1.00 91.25 105 GLU A C 1
ATOM 881 O O . GLU A 1 105 ? -10.966 3.090 14.431 1.00 91.25 105 GLU A O 1
ATOM 886 N N . LYS A 1 106 ? -9.080 4.163 13.830 1.00 92.94 106 LYS A N 1
ATOM 887 C CA . LYS A 1 106 ? -9.136 3.844 12.405 1.00 92.94 106 LYS A CA 1
ATOM 888 C C . LYS A 1 106 ? -7.903 3.105 11.911 1.00 92.94 106 LYS A C 1
ATOM 890 O O . LYS A 1 106 ? -6.786 3.271 12.401 1.00 92.94 106 LYS A O 1
ATOM 895 N N . ILE A 1 107 ? -8.138 2.290 10.888 1.00 93.25 107 ILE A N 1
ATOM 896 C CA . ILE A 1 107 ? -7.117 1.585 10.120 1.00 93.25 107 ILE A CA 1
ATOM 897 C C . ILE A 1 107 ? -7.297 1.948 8.646 1.00 93.25 107 ILE A C 1
ATOM 899 O O . ILE A 1 107 ? -8.401 1.913 8.098 1.00 93.25 107 ILE A O 1
ATOM 903 N N . ASN A 1 108 ? -6.186 2.277 8.001 1.00 94.25 108 ASN A N 1
ATOM 904 C CA . ASN A 1 108 ? -6.070 2.452 6.564 1.00 94.25 108 ASN A CA 1
ATOM 905 C C . ASN A 1 108 ? -4.918 1.573 6.088 1.00 94.25 108 ASN A C 1
ATOM 907 O O . ASN A 1 108 ? -3.858 1.543 6.710 1.00 94.25 108 ASN A O 1
ATOM 911 N N . CYS A 1 109 ? -5.121 0.847 5.00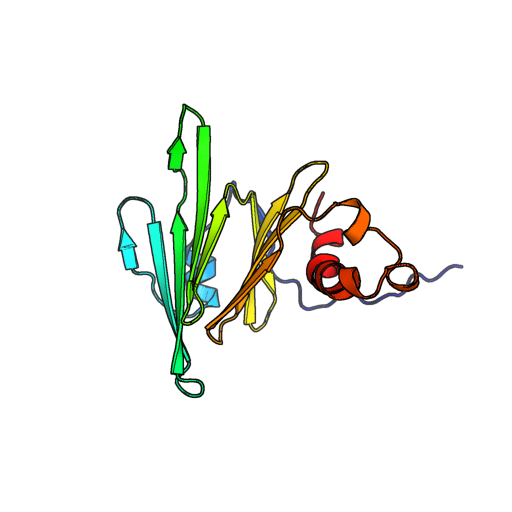1 1.00 94.00 109 CYS A N 1
ATOM 912 C CA . CYS A 1 109 ? -4.210 -0.189 4.557 1.00 94.00 109 CYS A CA 1
ATOM 913 C C . CYS A 1 109 ? -4.132 -0.208 3.036 1.00 94.00 109 CYS A C 1
ATOM 915 O O . CYS A 1 109 ? -5.159 -0.246 2.359 1.00 94.00 109 CYS A O 1
ATOM 917 N N . MET A 1 110 ? -2.914 -0.235 2.509 1.00 96.06 110 MET A N 1
ATOM 918 C CA . MET A 1 110 ? -2.631 -0.441 1.096 1.00 96.06 110 MET A CA 1
ATOM 919 C C . MET A 1 110 ? -1.845 -1.737 0.935 1.00 96.06 110 MET A C 1
ATOM 921 O O . MET A 1 110 ? -0.825 -1.932 1.591 1.00 96.06 110 MET A O 1
ATOM 925 N N . ILE A 1 111 ? -2.336 -2.616 0.070 1.00 94.81 111 ILE A N 1
ATOM 926 C CA . ILE A 1 111 ? -1.768 -3.941 -0.177 1.00 94.81 111 ILE A CA 1
ATOM 927 C C . ILE A 1 111 ? -1.326 -3.994 -1.624 1.00 94.81 111 ILE A C 1
ATOM 929 O O . ILE A 1 111 ? -2.135 -3.766 -2.524 1.00 94.81 111 ILE A O 1
ATOM 933 N N . VAL A 1 112 ? -0.046 -4.283 -1.827 1.00 96.19 112 VAL A N 1
ATOM 934 C CA . VAL A 1 112 ? 0.608 -4.296 -3.131 1.00 96.19 112 VAL A CA 1
ATOM 935 C C . VAL A 1 112 ? 1.123 -5.696 -3.402 1.00 96.19 112 VAL A C 1
ATOM 937 O O . VAL A 1 112 ? 2.003 -6.178 -2.693 1.00 96.19 112 VAL A O 1
ATOM 940 N N . GLY A 1 113 ? 0.578 -6.348 -4.424 1.00 94.31 113 GLY A N 1
ATOM 941 C CA . GLY A 1 113 ? 1.001 -7.680 -4.833 1.00 94.31 113 GLY A CA 1
ATOM 942 C C . GLY A 1 113 ? 2.048 -7.654 -5.946 1.00 94.31 113 GLY A C 1
ATOM 943 O O . GLY A 1 113 ? 1.988 -6.817 -6.850 1.00 94.31 113 GLY A O 1
ATOM 944 N N . LYS A 1 114 ? 2.964 -8.631 -5.941 1.00 91.81 114 LYS A N 1
ATOM 945 C CA . LYS A 1 114 ? 3.983 -8.839 -6.992 1.00 91.81 114 LYS A CA 1
ATOM 946 C C . LYS A 1 114 ? 3.384 -8.974 -8.397 1.00 91.81 114 LYS A C 1
ATOM 948 O O . LYS A 1 114 ? 4.005 -8.565 -9.372 1.00 91.81 114 LYS A O 1
ATOM 953 N N . ASN A 1 115 ? 2.154 -9.473 -8.510 1.00 92.25 115 ASN A N 1
ATOM 954 C CA . ASN A 1 115 ? 1.406 -9.604 -9.766 1.00 92.25 115 ASN A CA 1
ATOM 955 C C . ASN A 1 115 ? 0.704 -8.301 -10.201 1.00 92.25 115 ASN A C 1
ATOM 957 O O . ASN A 1 115 ? -0.377 -8.336 -10.784 1.00 92.25 115 ASN A O 1
ATOM 961 N N . CYS A 1 116 ? 1.291 -7.140 -9.896 1.00 95.25 116 CYS A N 1
ATOM 962 C CA . CYS A 1 116 ? 0.735 -5.820 -10.215 1.00 95.25 116 CYS A CA 1
ATOM 963 C C . CYS A 1 116 ? -0.676 -5.571 -9.643 1.00 95.25 116 CYS A C 1
ATOM 965 O O . CYS A 1 116 ? -1.475 -4.850 -10.245 1.00 95.25 116 CYS A O 1
ATOM 967 N N . THR A 1 117 ? -0.998 -6.153 -8.484 1.00 93.94 117 THR A N 1
ATOM 968 C CA . THR A 1 117 ? -2.279 -5.926 -7.801 1.00 93.94 117 THR A CA 1
ATOM 969 C C . THR A 1 117 ? -2.145 -4.834 -6.747 1.00 93.94 117 THR A C 1
ATOM 971 O O . THR A 1 117 ? -1.108 -4.688 -6.102 1.00 93.94 117 THR A O 1
ATOM 974 N N . CYS A 1 118 ? -3.212 -4.059 -6.563 1.00 95.75 118 CYS A N 1
ATOM 975 C CA . CYS A 1 118 ? -3.300 -3.045 -5.520 1.00 95.75 118 CYS A CA 1
ATOM 976 C C . CYS A 1 118 ? -4.702 -3.057 -4.916 1.00 95.75 118 CYS A C 1
ATOM 978 O O . CYS A 1 118 ? -5.687 -2.972 -5.648 1.00 95.75 118 CYS A O 1
ATOM 980 N N . SER A 1 119 ? -4.792 -3.130 -3.591 1.00 94.81 119 SER A N 1
ATOM 981 C CA . SER A 1 119 ? -6.036 -2.916 -2.847 1.00 94.81 119 SER A CA 1
ATOM 982 C C . SER A 1 119 ? -5.829 -1.830 -1.802 1.00 94.81 119 SER A C 1
ATOM 984 O O . SER A 1 119 ? -4.827 -1.840 -1.089 1.00 94.81 119 SER A O 1
ATOM 986 N N . LEU A 1 120 ? -6.783 -0.906 -1.699 1.00 95.50 120 LEU A N 1
ATOM 987 C CA . LEU A 1 120 ? -6.789 0.155 -0.696 1.00 95.50 120 LEU A CA 1
ATOM 988 C C . LEU A 1 120 ? -8.050 0.030 0.159 1.00 95.50 120 LEU A C 1
ATOM 990 O O . LEU A 1 120 ? -9.166 0.133 -0.346 1.00 95.50 120 LEU A O 1
ATOM 994 N N . TYR A 1 121 ? -7.855 -0.141 1.460 1.00 94.06 121 TYR A N 1
ATOM 995 C CA . TYR A 1 121 ? -8.901 -0.089 2.472 1.00 94.06 121 TYR A CA 1
ATOM 996 C C . TYR A 1 121 ? -8.679 1.167 3.307 1.00 94.06 121 TYR A C 1
ATOM 998 O O . TYR A 1 121 ? -7.582 1.394 3.810 1.00 94.06 121 TYR A O 1
ATOM 1006 N N . SER A 1 122 ? -9.702 2.004 3.439 1.00 93.69 122 SER A N 1
ATOM 1007 C CA . SER A 1 122 ? -9.588 3.306 4.097 1.00 93.69 122 SER A CA 1
ATOM 1008 C C . SER A 1 122 ? -10.752 3.528 5.049 1.00 93.69 122 SER A C 1
ATOM 1010 O O . SER A 1 122 ? -11.844 2.999 4.837 1.00 93.69 122 SER A O 1
ATOM 1012 N N . ASN A 1 123 ? -10.502 4.315 6.094 1.00 93.44 123 ASN A N 1
ATOM 1013 C CA . ASN A 1 123 ? -11.460 4.683 7.128 1.00 93.44 123 ASN A CA 1
ATOM 1014 C C . ASN A 1 123 ? -12.136 3.467 7.793 1.00 93.44 123 ASN A C 1
ATOM 1016 O O . ASN A 1 123 ? -13.322 3.504 8.132 1.00 93.44 123 ASN A O 1
ATOM 1020 N N . ILE A 1 124 ? -11.391 2.372 7.966 1.00 92.25 124 ILE A N 1
ATOM 1021 C CA . ILE A 1 124 ? -11.927 1.160 8.582 1.00 92.25 124 ILE A CA 1
ATOM 1022 C C . ILE A 1 124 ? -11.968 1.351 10.089 1.00 92.25 124 ILE A C 1
ATOM 1024 O O . ILE A 1 124 ? -10.968 1.722 10.700 1.00 92.25 124 ILE A O 1
ATOM 1028 N N . ASP A 1 125 ? -13.129 1.093 10.688 1.00 90.56 125 ASP A N 1
ATOM 1029 C CA . ASP A 1 125 ? -13.266 1.114 12.137 1.00 90.56 125 ASP A CA 1
ATOM 1030 C C . ASP A 1 125 ? -12.429 0.007 12.771 1.00 90.56 125 ASP A C 1
ATOM 1032 O O . ASP A 1 125 ? -12.553 -1.164 12.413 1.00 90.56 125 ASP A O 1
ATOM 1036 N N . ARG A 1 126 ? -11.589 0.357 13.741 1.00 87.94 126 ARG A N 1
ATOM 1037 C CA . ARG A 1 126 ? -10.727 -0.616 14.406 1.00 87.94 126 ARG A CA 1
ATOM 1038 C C . ARG A 1 126 ? -11.517 -1.717 15.121 1.00 87.94 126 ARG A C 1
ATOM 1040 O O . ARG A 1 126 ? -11.018 -2.833 15.254 1.00 87.94 126 ARG A O 1
ATOM 1047 N N . ASN A 1 127 ? -12.752 -1.444 15.540 1.00 87.25 127 ASN A N 1
ATOM 1048 C CA . ASN A 1 127 ? -13.611 -2.449 16.163 1.00 87.25 127 ASN A CA 1
ATOM 1049 C C . ASN A 1 127 ? -14.110 -3.497 15.161 1.00 87.25 127 ASN A C 1
ATOM 1051 O O . ASN A 1 127 ? -14.376 -4.628 15.561 1.00 87.25 127 ASN A O 1
ATOM 1055 N N . LEU A 1 128 ? -14.181 -3.165 13.866 1.00 86.69 128 LEU A N 1
ATOM 1056 C CA . LEU A 1 128 ? -14.577 -4.107 12.814 1.00 86.69 128 LEU A CA 1
ATOM 1057 C C . LEU A 1 128 ? -13.577 -5.261 12.705 1.00 86.69 128 LEU A C 1
ATOM 1059 O O . LEU A 1 128 ? -13.984 -6.409 12.573 1.00 86.69 128 LEU A O 1
ATOM 1063 N N . VAL A 1 129 ? -12.280 -4.968 12.833 1.00 81.56 129 VAL A N 1
ATOM 1064 C CA . VAL A 1 129 ? -11.212 -5.982 12.764 1.00 81.56 129 VAL A CA 1
ATOM 1065 C C . VAL A 1 129 ? -11.206 -6.893 13.998 1.00 81.56 129 VAL A C 1
ATOM 1067 O O . VAL A 1 129 ? -10.868 -8.060 13.882 1.00 81.56 129 VAL A O 1
ATOM 1070 N N . ARG A 1 130 ? -11.642 -6.386 15.159 1.00 81.00 130 ARG A N 1
ATOM 1071 C CA . ARG A 1 130 ? -11.720 -7.133 16.433 1.00 81.00 130 ARG A CA 1
ATOM 1072 C C . ARG A 1 130 ? -13.022 -7.918 16.620 1.00 81.00 130 ARG A C 1
ATOM 1074 O O . ARG A 1 130 ? -13.225 -8.563 17.649 1.00 81.00 130 ARG A O 1
ATOM 1081 N N . SER A 1 131 ? -13.960 -7.775 15.690 1.00 81.56 131 SER A N 1
ATOM 1082 C CA . SER A 1 131 ? -15.293 -8.361 15.806 1.00 81.56 131 SER A CA 1
ATOM 1083 C C . SER A 1 131 ? -15.282 -9.844 15.445 1.00 81.56 131 SER A C 1
ATOM 1085 O O . SER A 1 131 ? -14.472 -10.308 14.645 1.00 81.56 131 SER A O 1
ATOM 1087 N N . ASN A 1 132 ? -16.232 -10.602 15.994 1.00 83.00 132 ASN A N 1
ATOM 1088 C CA . ASN A 1 132 ? -16.463 -11.971 15.556 1.00 83.00 132 ASN A CA 1
ATOM 1089 C C . ASN A 1 132 ? -16.952 -11.965 14.098 1.00 83.00 132 ASN A C 1
ATOM 1091 O O . ASN A 1 132 ? -18.038 -11.469 13.811 1.00 83.00 132 ASN A O 1
ATOM 1095 N N . ILE A 1 133 ? -16.170 -12.545 13.182 1.00 82.81 133 ILE A N 1
ATOM 1096 C CA . ILE A 1 133 ? -16.471 -12.567 11.740 1.00 82.81 133 ILE A CA 1
ATOM 1097 C C . ILE A 1 133 ? -17.852 -13.183 11.457 1.00 82.81 133 ILE A C 1
ATOM 1099 O O . ILE A 1 133 ? -18.527 -12.763 10.523 1.00 82.81 133 ILE A O 1
ATOM 1103 N N . ALA A 1 134 ? -18.306 -14.134 12.283 1.00 85.19 134 ALA A N 1
ATOM 1104 C CA . ALA A 1 134 ? -19.623 -14.758 12.140 1.00 85.19 134 ALA A CA 1
ATOM 1105 C C . ALA A 1 134 ? -20.805 -13.803 12.410 1.00 85.19 134 ALA A C 1
ATOM 1107 O O . ALA A 1 134 ? -21.934 -14.118 12.045 1.00 85.19 134 ALA A O 1
ATOM 1108 N N . GLU A 1 135 ? -20.552 -12.663 13.053 1.00 88.06 135 GLU A N 1
ATOM 1109 C CA . GLU A 1 135 ? -21.548 -11.643 13.404 1.00 88.06 135 GLU A CA 1
ATOM 1110 C C . GLU A 1 135 ? -21.496 -10.428 12.464 1.00 88.06 135 GLU A C 1
ATOM 1112 O O . GLU A 1 135 ? -22.306 -9.511 12.593 1.00 88.06 135 GLU A O 1
ATOM 1117 N N . LEU A 1 136 ? -20.552 -10.401 11.518 1.00 87.62 136 LEU A N 1
ATOM 1118 C CA . LEU A 1 136 ? -20.397 -9.291 10.586 1.00 87.62 136 LEU A CA 1
ATOM 1119 C C . LEU A 1 136 ? -21.385 -9.388 9.421 1.00 87.62 136 LEU A C 1
ATOM 1121 O O . LEU A 1 136 ? -21.568 -10.444 8.813 1.00 87.62 136 LEU A O 1
ATOM 1125 N N . GLU A 1 137 ? -21.951 -8.240 9.045 1.00 90.88 137 GLU A N 1
ATOM 1126 C CA . GLU A 1 137 ? -22.699 -8.108 7.796 1.00 90.88 137 GLU A CA 1
ATOM 1127 C C . GLU A 1 137 ? -21.806 -8.477 6.597 1.00 90.88 137 GLU A C 1
ATOM 1129 O O . GLU A 1 137 ? -20.642 -8.057 6.554 1.00 90.88 137 GLU A O 1
ATOM 1134 N N . PRO A 1 138 ? -22.330 -9.180 5.573 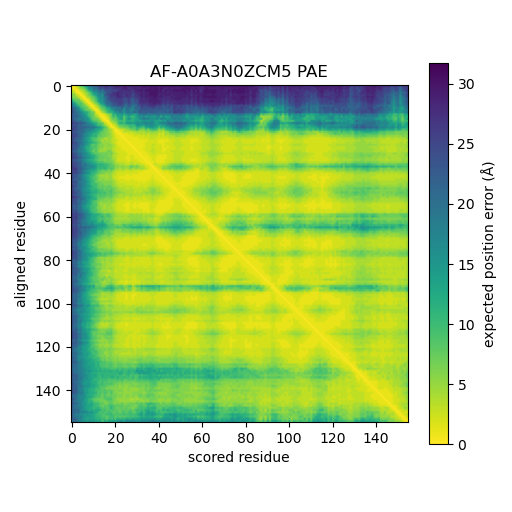1.00 88.75 138 PRO A N 1
ATOM 1135 C CA . PRO A 1 138 ? -21.535 -9.641 4.435 1.00 88.75 138 PRO A CA 1
ATOM 1136 C C . PRO A 1 138 ? -20.712 -8.549 3.740 1.00 88.75 138 PRO A C 1
ATOM 1138 O O . PRO A 1 138 ? -19.607 -8.807 3.268 1.00 88.75 138 PRO A O 1
ATOM 1141 N N . ALA A 1 139 ? -21.225 -7.316 3.720 1.00 89.31 139 ALA A N 1
ATOM 1142 C CA . ALA A 1 139 ? -20.549 -6.165 3.130 1.00 89.31 139 ALA A CA 1
ATOM 1143 C C . ALA A 1 139 ? -19.238 -5.776 3.846 1.00 89.31 139 ALA A C 1
ATOM 1145 O O . ALA A 1 139 ? -18.366 -5.172 3.225 1.00 89.31 139 ALA A O 1
ATOM 1146 N N . PHE A 1 140 ? -19.075 -6.132 5.124 1.00 87.69 140 PHE A N 1
ATOM 1147 C CA . PHE A 1 140 ? -17.866 -5.863 5.910 1.00 87.69 140 PHE A CA 1
ATOM 1148 C C . PHE A 1 140 ? -16.866 -7.021 5.912 1.00 87.69 140 PHE A C 1
ATOM 1150 O O . PHE A 1 140 ? -15.731 -6.846 6.352 1.00 87.69 140 PHE A O 1
ATOM 1157 N N . LEU A 1 141 ? -17.255 -8.198 5.416 1.00 87.06 141 LEU A N 1
ATOM 1158 C CA . LEU A 1 141 ? -16.424 -9.396 5.520 1.00 87.06 141 LEU A CA 1
ATOM 1159 C C . LEU A 1 141 ? -15.086 -9.250 4.799 1.00 87.06 141 LEU A C 1
ATOM 1161 O O . LEU A 1 141 ? -14.070 -9.677 5.333 1.00 87.06 141 LEU A O 1
ATOM 1165 N N . LEU A 1 142 ? -15.061 -8.641 3.610 1.00 86.19 142 LEU A N 1
ATOM 1166 C CA . LEU A 1 142 ? -13.825 -8.547 2.830 1.00 86.19 142 LEU A CA 1
ATOM 1167 C C . LEU A 1 142 ? -12.763 -7.699 3.542 1.00 86.19 142 LEU A C 1
ATOM 1169 O O . LEU A 1 142 ? -11.619 -8.131 3.669 1.00 86.19 142 LEU A O 1
ATOM 1173 N N . SER A 1 143 ? -13.143 -6.522 4.048 1.00 85.06 143 SER A N 1
ATOM 1174 C CA . SER A 1 143 ? -12.222 -5.668 4.800 1.00 85.06 143 SER A CA 1
ATOM 1175 C C . SER A 1 143 ? -11.830 -6.304 6.132 1.00 85.06 143 SER A C 1
ATOM 1177 O O . SER A 1 143 ? -10.660 -6.252 6.496 1.00 85.06 143 SER A O 1
ATOM 1179 N N . ALA A 1 144 ? -12.763 -6.956 6.833 1.00 86.25 144 ALA A N 1
ATOM 1180 C CA . ALA A 1 144 ? -12.459 -7.667 8.071 1.00 86.25 144 ALA A CA 1
ATOM 1181 C C . ALA A 1 144 ? -11.440 -8.793 7.851 1.00 86.25 144 ALA A C 1
ATOM 1183 O O . ALA A 1 144 ? -10.440 -8.857 8.556 1.00 86.25 144 ALA A O 1
ATOM 1184 N N . LEU A 1 145 ? -11.653 -9.645 6.844 1.00 84.50 145 LEU A N 1
ATOM 1185 C CA . LEU A 1 145 ? -10.772 -10.772 6.535 1.00 84.50 145 LEU A CA 1
ATOM 1186 C C . LEU A 1 145 ? -9.381 -10.312 6.106 1.00 84.50 145 LEU A C 1
ATOM 1188 O O . LEU A 1 145 ? -8.387 -10.860 6.576 1.00 84.50 145 LEU A O 1
ATOM 1192 N N . GLN A 1 146 ? -9.303 -9.291 5.251 1.00 82.50 146 GLN A N 1
ATOM 1193 C CA . GLN A 1 146 ? -8.017 -8.779 4.791 1.00 82.50 146 GLN A CA 1
ATOM 1194 C C . GLN A 1 146 ? -7.199 -8.175 5.940 1.00 82.50 146 GLN A C 1
ATOM 1196 O O . GLN A 1 146 ? -5.975 -8.295 5.969 1.00 82.50 146 GLN A O 1
ATOM 1201 N N . LEU A 1 147 ? -7.875 -7.532 6.895 1.00 82.38 147 LEU A N 1
ATOM 1202 C CA . LEU A 1 147 ? -7.236 -6.867 8.026 1.00 82.38 147 LEU A CA 1
ATOM 1203 C C . LEU A 1 147 ? -7.101 -7.769 9.256 1.00 82.38 147 LEU A C 1
ATOM 1205 O O . LEU A 1 147 ? -6.393 -7.389 10.179 1.00 82.38 147 LEU A O 1
ATOM 1209 N N . ALA A 1 148 ? -7.706 -8.960 9.281 1.00 80.69 148 ALA A N 1
ATOM 1210 C CA . ALA A 1 148 ? -7.562 -9.908 10.389 1.00 80.69 148 ALA A CA 1
ATOM 1211 C C . ALA A 1 148 ? -6.087 -10.275 10.632 1.00 80.69 148 ALA A C 1
ATOM 1213 O O . ALA A 1 148 ? -5.655 -10.416 11.769 1.00 80.69 148 ALA A O 1
ATOM 1214 N N . LEU A 1 149 ? -5.280 -10.325 9.565 1.00 74.06 149 LEU A N 1
ATOM 1215 C CA . LEU A 1 149 ? -3.829 -10.530 9.648 1.00 74.06 149 LEU A CA 1
ATOM 1216 C C . LEU A 1 149 ? -3.092 -9.382 10.360 1.00 74.06 149 LEU A C 1
ATOM 1218 O O . LEU A 1 149 ? -1.976 -9.572 10.836 1.00 74.06 149 LEU A O 1
ATOM 1222 N N . LEU A 1 150 ? -3.700 -8.193 10.427 1.00 74.81 150 LEU A N 1
ATOM 1223 C CA . LEU A 1 150 ? -3.150 -7.035 11.125 1.00 74.81 150 LEU A CA 1
ATOM 1224 C C . LEU A 1 150 ? -3.411 -7.071 12.625 1.00 74.81 150 LEU A C 1
ATOM 1226 O O . LEU A 1 150 ? -2.698 -6.390 13.354 1.00 74.81 150 LEU A O 1
ATOM 1230 N N . GLU A 1 151 ? -4.421 -7.801 13.100 1.00 73.81 151 GLU A N 1
ATOM 1231 C CA . GLU A 1 151 ? -4.853 -7.720 14.500 1.00 73.81 151 GLU A CA 1
ATOM 1232 C C . GLU A 1 151 ? -3.720 -8.073 15.470 1.00 73.81 151 GLU A C 1
ATOM 1234 O O . GLU A 1 151 ? -3.483 -7.339 16.426 1.00 73.81 151 GLU A O 1
ATOM 1239 N N . ASP A 1 152 ? -2.957 -9.122 15.157 1.00 68.75 152 ASP A N 1
ATOM 1240 C CA . ASP A 1 152 ? -1.822 -9.577 15.967 1.00 68.75 152 ASP A CA 1
ATOM 1241 C C . ASP A 1 152 ? -0.592 -8.650 15.873 1.00 68.75 152 ASP A C 1
ATOM 1243 O O . ASP A 1 152 ? 0.318 -8.720 16.702 1.00 68.75 152 ASP A O 1
ATOM 1247 N N . ILE A 1 153 ? -0.539 -7.795 14.847 1.00 69.38 153 ILE A N 1
ATOM 1248 C CA . ILE A 1 153 ? 0.594 -6.904 14.547 1.00 69.38 153 ILE A CA 1
ATOM 1249 C C . ILE A 1 153 ? 0.349 -5.497 15.105 1.00 69.38 153 ILE A C 1
ATOM 1251 O O . ILE A 1 153 ? 1.292 -4.786 15.471 1.00 69.38 153 ILE A O 1
ATOM 1255 N N . LEU A 1 154 ? -0.917 -5.081 15.150 1.00 70.75 154 LEU A N 1
ATOM 1256 C CA . LEU A 1 154 ? -1.332 -3.760 15.594 1.00 70.75 154 LEU A CA 1
ATOM 1257 C C . LEU A 1 154 ? -1.353 -3.693 17.133 1.00 70.75 154 LEU A C 1
ATOM 1259 O O . LEU A 1 154 ? -2.081 -4.461 17.757 1.00 70.75 154 LEU A O 1
ATOM 1263 N N . PRO A 1 155 ? -0.614 -2.756 17.757 1.00 61.50 155 PRO A N 1
ATOM 1264 C CA . PRO A 1 155 ? -0.516 -2.640 19.215 1.00 61.50 155 PRO A CA 1
ATOM 1265 C C . PRO A 1 155 ? -1.829 -2.246 19.893 1.00 61.50 155 PRO A C 1
ATOM 1267 O O . PRO A 1 155 ? -2.549 -1.382 19.339 1.00 61.50 155 PRO A O 1
#

pLDDT: mean 83.66, std 17.77, range [22.92, 98.38]

Radius of gyration: 16.53 Å; Cα contacts (8 Å, |Δi|>4): 268; chains: 1; bounding box: 39×50×50 Å

Sequence (155 aa):
MYLKSYFVCKNLIFVAKMNNFNPEEITKFLEINPEVSENSLTWKLYDSETKNFLFLSVYSNLKFKGSENNLVSVQTNFGYFELHNFNLLFFLEPNEIVFVHHDSEKINCMIVGKNCTCSLYSNIDRNLVRSNIAELEPAFLLSALQLALLEDILP